Protein AF-A0A966Z824-F1 (afdb_monomer)

Radius of gyration: 26.67 Å; Cα contacts (8 Å, |Δi|>4): 53; chains: 1; bounding box: 66×69×62 Å

Mean predicted aligned error: 12.7 Å

Solvent-accessible surface area (backbone atoms only — not comparable to full-atom values): 8334 Å² total; per-residue (Å²): 140,82,90,79,84,79,81,76,83,81,79,78,81,82,77,87,88,77,97,75,81,76,84,77,76,65,76,62,47,99,82,70,57,68,60,50,76,41,78,81,77,69,64,65,62,47,65,76,69,62,58,65,90,79,51,59,65,69,60,53,51,49,52,50,50,52,54,53,51,53,51,49,56,55,58,72,72,51,62,75,74,57,36,71,41,57,31,40,27,79,87,75,43,76,40,32,46,47,56,52,53,51,53,58,55,52,47,54,54,55,51,54,52,50,51,53,50,52,54,51,52,52,52,54,54,54,58,60,74,75,108

Secondary structure (DSSP, 8-state):
----PPPPPPPPPPPS------TT---B-TTSPBPPEE----HHHHHHHS-TTSS-HHHHHHHHHHHHHHHHHHHHTS-GGGGG-EEEETTTEEEEHHHHHHHHHHHHHHHHHHHHHHHHHHHHHHHHHT-

Nearest PDB structures (foldseek):
  2rd9-assembly3_B  TM=8.642E-01  e=6.765E-02  Halalkalibacterium halodurans C-125
  2rd9-assembly1_A  TM=8.607E-01  e=1.159E-01  Halalkalibacterium halodurans C-125

Structure (mmCIF, N/CA/C/O backbone):
data_AF-A0A966Z824-F1
#
_entry.id   AF-A0A966Z824-F1
#
loop_
_atom_site.group_PDB
_atom_site.id
_atom_site.type_symbol
_atom_site.label_atom_id
_atom_site.label_alt_id
_atom_site.label_comp_id
_atom_site.label_asym_id
_atom_site.label_entity_id
_atom_site.label_seq_id
_atom_site.pdbx_PDB_ins_code
_atom_site.Cartn_x
_atom_site.Cartn_y
_atom_site.Cartn_z
_atom_site.occupancy
_atom_site.B_iso_or_equiv
_atom_site.auth_seq_id
_atom_site.auth_comp_id
_atom_site.auth_asym_id
_atom_site.auth_atom_id
_atom_site.pdbx_PDB_model_num
ATOM 1 N N . MET A 1 1 ? 34.250 -59.729 -18.299 1.00 42.78 1 MET A N 1
ATOM 2 C CA . MET A 1 1 ? 34.094 -59.707 -19.776 1.00 42.78 1 MET A CA 1
ATOM 3 C C . MET A 1 1 ? 32.714 -60.288 -20.075 1.00 42.78 1 MET A C 1
ATOM 5 O O . MET A 1 1 ? 32.495 -61.412 -19.671 1.00 42.78 1 MET A O 1
ATOM 9 N N . LYS A 1 2 ? 31.708 -59.622 -20.644 1.00 40.16 2 LYS A N 1
ATOM 10 C CA . LYS A 1 2 ? 31.615 -58.421 -21.485 1.00 40.16 2 LYS A CA 1
ATOM 11 C C . LYS A 1 2 ? 30.372 -57.623 -21.042 1.00 40.16 2 LYS A C 1
ATOM 13 O O . LYS A 1 2 ? 29.326 -58.222 -20.822 1.00 40.16 2 LYS A O 1
ATOM 18 N N . SER A 1 3 ? 30.499 -56.304 -20.908 1.00 36.66 3 SER A N 1
ATOM 19 C CA . SER A 1 3 ? 29.366 -55.385 -20.745 1.00 36.66 3 SER A CA 1
ATOM 20 C C . SER A 1 3 ? 28.865 -55.012 -22.141 1.00 36.66 3 SER A C 1
ATOM 22 O O . SER A 1 3 ? 29.673 -54.597 -22.971 1.00 36.66 3 SER A O 1
ATOM 24 N N . SER A 1 4 ? 27.577 -55.204 -22.422 1.00 41.03 4 SER A N 1
ATOM 25 C CA . SER A 1 4 ? 26.943 -54.779 -23.673 1.00 41.03 4 SER A CA 1
ATOM 26 C C . SER A 1 4 ? 25.858 -53.767 -23.333 1.00 41.03 4 SER A C 1
ATOM 28 O O . SER A 1 4 ? 24.788 -54.133 -22.853 1.00 41.03 4 SER A O 1
ATOM 30 N N . ALA A 1 5 ? 26.158 -52.487 -23.548 1.00 40.91 5 ALA A N 1
ATOM 31 C CA . ALA A 1 5 ? 25.201 -51.399 -23.427 1.00 40.91 5 ALA A CA 1
ATOM 32 C C . ALA A 1 5 ? 24.250 -51.425 -24.634 1.00 40.91 5 ALA A C 1
ATOM 34 O O . ALA A 1 5 ? 24.683 -51.263 -25.775 1.00 40.91 5 ALA A O 1
ATOM 35 N N . ALA A 1 6 ? 22.959 -51.642 -24.388 1.00 43.72 6 ALA A N 1
ATOM 36 C CA . ALA A 1 6 ? 21.920 -51.476 -25.395 1.00 43.72 6 ALA A CA 1
ATOM 37 C C . ALA A 1 6 ? 21.639 -49.975 -25.581 1.00 43.72 6 ALA A C 1
ATOM 39 O O . ALA A 1 6 ? 21.267 -49.283 -24.634 1.00 43.72 6 ALA A O 1
ATOM 40 N N . ALA A 1 7 ? 21.846 -49.464 -26.794 1.00 44.66 7 ALA A N 1
ATOM 41 C CA . ALA A 1 7 ? 21.509 -48.093 -27.156 1.00 44.66 7 ALA A CA 1
ATOM 42 C C . ALA A 1 7 ? 19.981 -47.936 -27.265 1.00 44.66 7 ALA A C 1
ATOM 44 O O . ALA A 1 7 ? 19.329 -48.670 -28.006 1.00 44.66 7 ALA A O 1
ATOM 45 N N . LEU A 1 8 ? 19.414 -46.973 -26.534 1.00 40.41 8 LEU A N 1
ATOM 46 C CA . LEU A 1 8 ? 18.004 -46.592 -26.650 1.00 40.41 8 LEU A CA 1
ATOM 47 C C . LEU A 1 8 ? 17.734 -45.943 -28.024 1.00 40.41 8 LEU A C 1
ATOM 49 O O . LEU A 1 8 ? 18.580 -45.186 -28.514 1.00 40.41 8 LEU A O 1
ATOM 53 N N . PRO A 1 9 ? 16.572 -46.194 -28.656 1.00 40.91 9 PRO A N 1
ATOM 54 C CA . PRO A 1 9 ? 16.241 -45.586 -29.939 1.00 40.91 9 PRO A CA 1
ATOM 55 C C . PRO A 1 9 ? 16.061 -44.071 -29.787 1.00 40.91 9 PRO A C 1
ATOM 57 O O . PRO A 1 9 ? 15.352 -43.595 -28.900 1.00 40.91 9 PRO A O 1
ATOM 60 N N . ARG A 1 10 ? 16.701 -43.301 -30.675 1.00 42.53 10 ARG A N 1
ATOM 61 C CA . ARG A 1 10 ? 16.521 -41.846 -30.758 1.00 42.53 10 ARG A CA 1
ATOM 62 C C . ARG A 1 10 ? 15.098 -41.551 -31.234 1.00 42.53 10 ARG A C 1
ATOM 64 O O . ARG A 1 10 ? 14.710 -41.995 -32.314 1.00 42.53 10 ARG A O 1
ATOM 71 N N . SER A 1 11 ? 14.326 -40.812 -30.443 1.00 43.06 11 SER A N 1
ATOM 72 C CA . SER A 1 11 ? 13.007 -40.326 -30.846 1.00 43.06 11 SER A CA 1
ATOM 73 C C . SER A 1 11 ? 13.136 -39.357 -32.028 1.00 43.06 11 SER A C 1
ATOM 75 O O . SER A 1 11 ? 14.036 -38.518 -32.086 1.00 43.06 11 SER A O 1
ATOM 77 N N . LYS A 1 12 ? 12.242 -39.508 -33.009 1.00 41.53 12 LYS A N 1
ATOM 78 C CA . LYS A 1 12 ? 12.139 -38.638 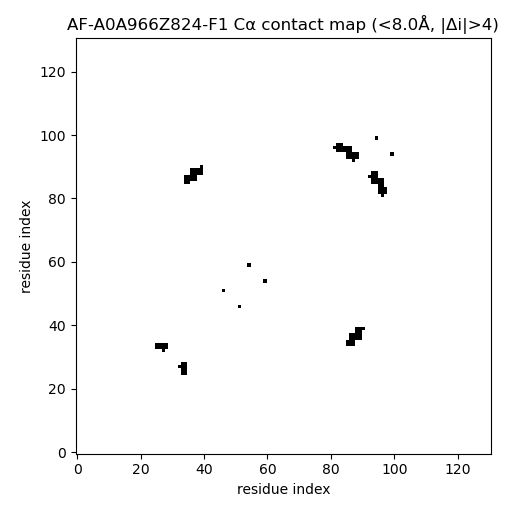-34.187 1.00 41.53 12 LYS A CA 1
ATOM 79 C C . LYS A 1 12 ? 11.751 -37.216 -33.737 1.00 41.53 12 LYS A C 1
ATOM 81 O O . LYS A 1 12 ? 10.874 -37.105 -32.879 1.00 41.53 12 LYS A O 1
ATOM 86 N N . PRO A 1 13 ? 12.350 -36.140 -34.282 1.00 41.75 13 PRO A N 1
ATOM 87 C CA . PRO A 1 13 ? 11.913 -34.786 -33.955 1.00 41.75 13 PRO A CA 1
ATOM 88 C C . PRO A 1 13 ? 10.473 -34.558 -34.453 1.00 41.75 13 PRO A C 1
ATOM 90 O O . PRO A 1 13 ? 10.106 -35.100 -35.503 1.00 41.75 13 PRO A O 1
ATOM 93 N N . PRO A 1 14 ? 9.646 -33.793 -33.720 1.00 40.88 14 PRO A N 1
ATOM 94 C CA . PRO A 1 14 ? 8.277 -33.517 -34.137 1.00 40.88 14 PRO A CA 1
ATOM 95 C C . PRO A 1 14 ? 8.241 -32.652 -35.409 1.00 40.88 14 PRO A C 1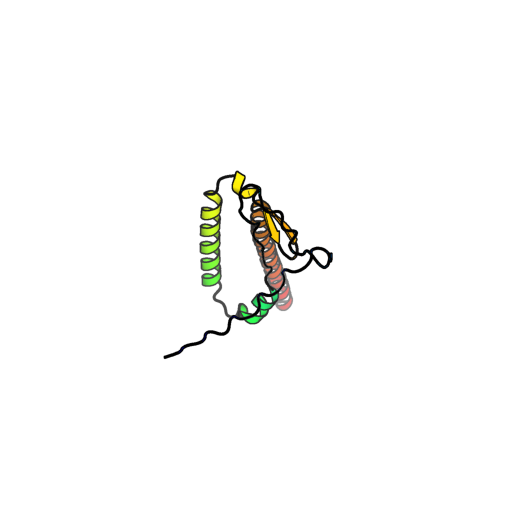
ATOM 97 O O . PRO A 1 14 ? 9.093 -31.788 -35.616 1.00 40.88 14 PRO A O 1
ATOM 100 N N . SER A 1 15 ? 7.244 -32.918 -36.258 1.00 38.22 15 SER A N 1
ATOM 101 C CA . SER A 1 15 ? 6.920 -32.154 -37.472 1.00 38.22 15 SER A CA 1
ATOM 102 C C . SER A 1 15 ? 6.476 -30.733 -37.115 1.00 38.22 15 SER A C 1
ATOM 104 O O . SER A 1 15 ? 5.767 -30.578 -36.117 1.00 38.22 15 SER A O 1
ATOM 106 N N . PRO A 1 16 ? 6.822 -29.703 -37.910 1.00 44.06 16 PRO A N 1
ATOM 107 C CA . PRO A 1 16 ? 6.184 -28.407 -37.763 1.00 44.06 16 PRO A CA 1
ATOM 108 C C . PRO A 1 16 ? 4.751 -28.505 -38.308 1.00 44.06 16 PRO A C 1
ATOM 110 O O . PRO A 1 16 ? 4.501 -29.289 -39.220 1.00 44.06 16 PRO A O 1
ATOM 113 N N . GLU A 1 17 ? 3.853 -27.690 -37.755 1.00 42.69 17 GLU A N 1
ATOM 114 C CA . GLU A 1 17 ? 2.446 -27.485 -38.151 1.00 42.69 17 GLU A CA 1
ATOM 115 C C . GLU A 1 17 ? 1.376 -28.315 -37.411 1.00 42.69 17 GLU A C 1
ATOM 117 O O . GLU A 1 17 ? 0.854 -29.316 -37.890 1.00 42.69 17 GLU A O 1
ATOM 122 N N . SER A 1 18 ? 0.967 -27.793 -36.247 1.00 34.66 18 SER A N 1
ATOM 123 C CA . SER A 1 18 ? -0.453 -27.657 -35.885 1.00 34.66 18 SER A CA 1
ATOM 124 C C . SER A 1 18 ? -0.625 -26.386 -35.032 1.00 34.66 18 SER A C 1
ATOM 126 O O . SER A 1 18 ? 0.108 -26.228 -34.048 1.00 34.66 18 SER A O 1
ATOM 128 N N . PRO A 1 19 ? -1.512 -25.437 -35.389 1.00 43.38 19 PRO A N 1
ATOM 129 C CA . PRO A 1 19 ? -1.645 -24.168 -34.688 1.00 43.38 19 PRO A CA 1
ATOM 130 C C . PRO A 1 19 ? -2.622 -24.323 -33.520 1.00 43.38 19 PRO A C 1
ATOM 132 O O . PRO A 1 19 ? -3.757 -23.861 -33.583 1.00 43.38 19 PRO A O 1
ATOM 135 N N . GLU A 1 20 ? -2.195 -24.965 -32.434 1.00 34.84 20 GLU A N 1
ATOM 136 C CA . GLU A 1 20 ? -3.012 -25.056 -31.222 1.00 34.84 20 GLU A CA 1
ATOM 137 C C . GLU A 1 20 ? -2.340 -24.347 -30.036 1.00 34.84 20 GLU A C 1
ATOM 139 O O . GLU A 1 20 ? -1.358 -24.811 -29.465 1.00 34.84 20 GLU A O 1
ATOM 144 N N . LYS A 1 21 ? -2.927 -23.194 -29.676 1.00 39.09 21 LYS A N 1
ATOM 145 C CA . LYS A 1 21 ? -2.795 -22.455 -28.404 1.00 39.09 21 LYS A CA 1
ATOM 146 C C . LYS A 1 21 ? -1.391 -21.949 -28.035 1.00 39.09 21 LYS A C 1
ATOM 148 O O . LYS A 1 21 ? -0.751 -22.396 -27.086 1.00 39.09 21 LYS A O 1
ATOM 153 N N . ASN A 1 22 ? -0.983 -20.879 -28.706 1.00 32.19 22 ASN A N 1
ATOM 154 C CA . ASN A 1 22 ? 0.142 -20.021 -28.334 1.00 32.19 22 ASN A CA 1
ATOM 155 C C . ASN A 1 22 ? -0.219 -19.034 -27.200 1.00 32.19 22 ASN A C 1
ATOM 157 O O . ASN A 1 22 ? -0.413 -17.844 -27.420 1.00 32.19 22 ASN A O 1
ATOM 161 N N . TRP A 1 23 ? -0.212 -19.497 -25.947 1.00 33.34 23 TRP A N 1
ATOM 162 C CA . TRP A 1 23 ? -0.108 -18.593 -24.782 1.00 33.34 23 TRP A CA 1
ATOM 163 C C . TRP A 1 23 ? 1.292 -17.950 -24.662 1.00 33.34 23 TRP A C 1
ATOM 165 O O . TRP A 1 23 ? 1.507 -17.033 -23.874 1.00 33.34 23 TRP A O 1
ATOM 175 N N . THR A 1 24 ? 2.248 -18.405 -25.476 1.00 37.25 24 THR A N 1
ATOM 176 C CA . THR A 1 24 ? 3.647 -17.948 -25.525 1.00 37.25 24 THR A CA 1
ATO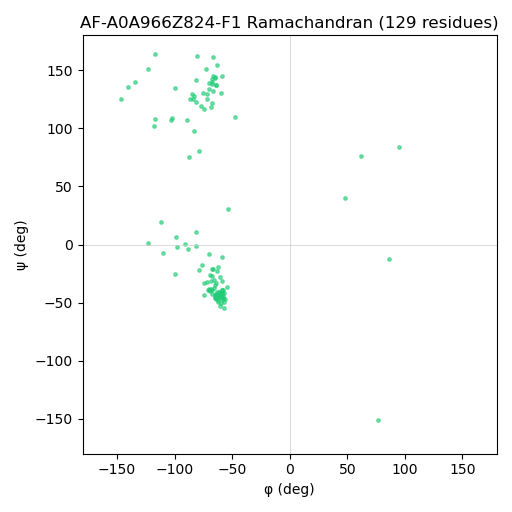M 177 C C . THR A 1 24 ? 3.861 -16.665 -26.336 1.00 37.25 24 THR A C 1
ATOM 179 O O . THR A 1 24 ? 4.993 -16.233 -26.548 1.00 37.25 24 THR A O 1
ATOM 182 N N . SER A 1 25 ? 2.765 -16.006 -26.706 1.00 40.31 25 SER A N 1
ATOM 183 C CA . SER A 1 25 ? 2.628 -14.617 -27.145 1.00 40.31 25 SER A CA 1
ATOM 184 C C . SER A 1 25 ? 3.202 -13.535 -26.227 1.00 40.31 25 SER A C 1
ATOM 186 O O . SER A 1 25 ? 2.612 -12.463 -26.183 1.00 40.31 25 SER A O 1
ATOM 188 N N . THR A 1 26 ? 4.260 -13.748 -25.440 1.00 50.53 26 THR A N 1
ATOM 189 C CA . THR A 1 26 ? 4.851 -12.675 -24.626 1.00 50.53 26 THR A CA 1
ATOM 190 C C . THR A 1 26 ? 5.919 -11.961 -25.458 1.00 50.53 26 THR A C 1
ATOM 192 O O . THR A 1 26 ? 6.993 -12.528 -25.650 1.00 50.53 26 THR A O 1
ATOM 195 N N . PRO A 1 27 ? 5.690 -10.719 -25.939 1.00 46.78 27 PRO A N 1
ATOM 196 C CA . PRO A 1 27 ? 6.753 -9.877 -26.462 1.00 46.78 27 PRO A CA 1
ATOM 197 C C . PRO A 1 27 ? 7.943 -9.850 -25.505 1.00 46.78 27 PRO A C 1
ATOM 199 O O . PRO A 1 27 ? 7.861 -9.327 -24.387 1.00 46.78 27 PRO A O 1
ATOM 202 N N . ARG A 1 28 ? 9.022 -10.494 -25.944 1.00 48.94 28 ARG A N 1
ATOM 203 C CA . ARG A 1 28 ? 10.364 -10.369 -25.392 1.00 48.94 28 ARG A CA 1
ATOM 204 C C . ARG A 1 28 ? 10.891 -9.020 -25.872 1.00 48.94 28 ARG A C 1
ATOM 206 O O . ARG A 1 28 ? 10.786 -8.720 -27.058 1.00 48.94 28 ARG A O 1
ATOM 213 N N . ARG A 1 29 ? 11.420 -8.200 -24.960 1.00 54.44 29 ARG A N 1
ATOM 214 C CA . ARG A 1 29 ? 12.104 -6.957 -25.345 1.00 54.44 29 ARG A CA 1
ATOM 215 C C . ARG A 1 29 ? 13.349 -7.288 -26.175 1.00 54.44 29 ARG A C 1
ATOM 217 O O . ARG A 1 29 ? 13.954 -8.343 -25.982 1.00 54.44 29 ARG A O 1
ATOM 224 N N . GLU A 1 30 ? 13.781 -6.348 -27.013 1.00 51.03 30 GLU A N 1
ATOM 225 C CA . GLU A 1 30 ? 15.039 -6.426 -27.780 1.00 51.03 30 GLU A CA 1
ATOM 226 C C . GLU A 1 30 ? 16.300 -6.567 -26.896 1.00 51.03 30 GLU A C 1
ATOM 228 O O . GLU A 1 30 ? 17.357 -6.917 -27.406 1.00 51.03 30 GLU A O 1
ATOM 233 N N . ASN A 1 31 ? 16.203 -6.393 -25.566 1.00 50.06 31 ASN A N 1
ATOM 234 C CA . ASN A 1 31 ? 17.319 -6.587 -24.623 1.00 50.06 31 ASN A CA 1
ATOM 235 C C . ASN A 1 31 ? 17.342 -7.946 -23.8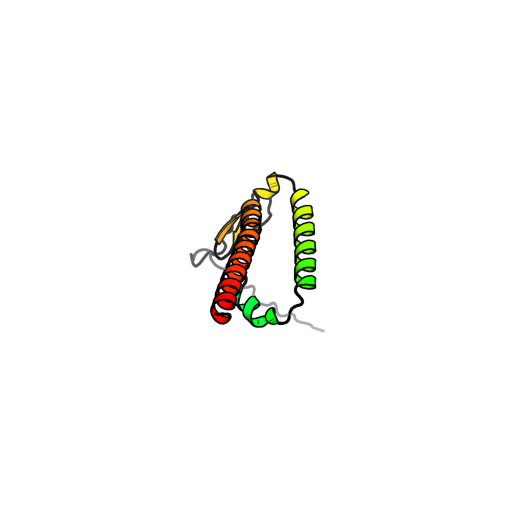87 1.00 50.06 31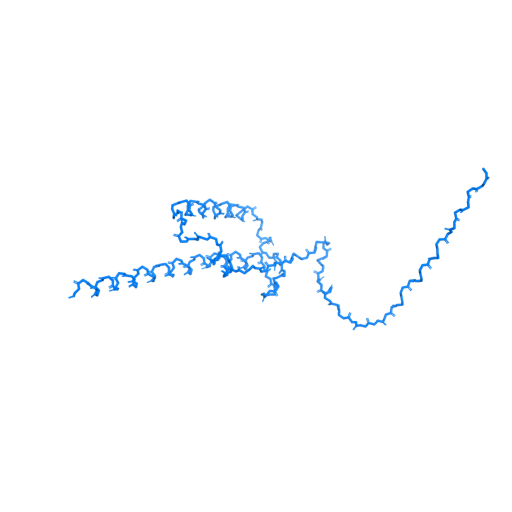 ASN A C 1
ATOM 237 O O . ASN A 1 31 ? 18.145 -8.136 -22.977 1.00 50.06 31 ASN A O 1
ATOM 241 N N . GLY A 1 32 ? 16.463 -8.890 -24.239 1.00 48.81 32 GLY A N 1
ATOM 242 C CA . GLY A 1 32 ? 16.488 -10.249 -23.686 1.00 48.81 32 GLY A CA 1
ATOM 243 C C . GLY A 1 32 ? 15.741 -10.466 -22.362 1.00 48.81 32 GLY A C 1
ATOM 244 O O . GLY A 1 32 ? 15.455 -11.625 -22.049 1.00 48.81 32 GLY A O 1
ATOM 245 N N . THR A 1 33 ? 15.325 -9.421 -21.636 1.00 55.88 33 THR A N 1
ATOM 246 C CA . THR A 1 33 ? 14.534 -9.579 -20.401 1.00 55.88 33 THR A CA 1
ATOM 247 C C . THR A 1 33 ? 13.052 -9.801 -20.723 1.00 55.88 33 THR A C 1
ATOM 249 O O . THR A 1 33 ? 12.409 -8.999 -21.406 1.00 55.88 33 THR A O 1
ATOM 252 N N . SER A 1 34 ? 12.487 -10.915 -20.247 1.00 67.25 34 SER A N 1
ATOM 253 C CA . SER A 1 34 ? 11.052 -11.209 -20.348 1.00 67.25 34 SER A CA 1
ATOM 254 C C . SER A 1 34 ? 10.239 -10.249 -19.477 1.00 67.25 34 SER A C 1
ATOM 256 O O . SER A 1 34 ? 10.621 -9.982 -18.339 1.00 67.25 34 SER A O 1
ATOM 258 N N . ARG A 1 35 ? 9.101 -9.757 -19.986 1.00 79.19 35 ARG A N 1
ATOM 259 C CA . ARG A 1 35 ? 8.166 -8.936 -19.198 1.00 79.19 35 ARG A CA 1
ATOM 260 C C . ARG A 1 35 ? 7.670 -9.732 -17.977 1.00 79.19 35 ARG A C 1
ATOM 262 O O . ARG A 1 35 ? 7.264 -10.883 -18.164 1.00 79.19 35 ARG A O 1
ATOM 269 N N . PRO A 1 36 ? 7.708 -9.172 -16.752 1.00 89.44 36 PRO A N 1
ATOM 270 C CA . PRO A 1 36 ? 7.274 -9.894 -15.563 1.00 89.44 36 PRO A CA 1
ATOM 271 C C . PRO A 1 36 ? 5.764 -10.129 -15.605 1.00 89.44 36 PRO A C 1
ATOM 273 O O . PRO A 1 36 ? 4.997 -9.253 -16.008 1.00 89.44 36 PRO A O 1
ATOM 276 N N . THR A 1 37 ? 5.342 -11.315 -15.174 1.00 92.75 37 THR A N 1
ATOM 277 C CA . THR A 1 37 ? 3.927 -11.599 -14.914 1.00 92.75 37 THR A CA 1
ATOM 278 C C . THR A 1 37 ? 3.592 -11.146 -13.498 1.00 92.75 37 THR A C 1
ATOM 280 O O . THR A 1 37 ? 4.305 -11.493 -12.558 1.00 92.75 37 THR A O 1
ATOM 283 N N . LEU A 1 38 ? 2.524 -10.365 -13.351 1.00 91.81 38 LEU A N 1
ATOM 284 C CA . LEU A 1 38 ? 2.002 -9.889 -12.075 1.00 91.81 38 LEU A CA 1
ATOM 285 C C . LEU A 1 38 ? 0.780 -10.738 -11.718 1.00 91.81 38 LEU A C 1
ATOM 287 O O . LEU A 1 38 ? -0.269 -10.657 -12.364 1.00 91.81 38 LEU A O 1
ATOM 291 N N . THR A 1 39 ? 0.947 -11.592 -10.714 1.00 93.69 39 THR A N 1
ATOM 292 C CA . THR A 1 39 ? -0.104 -12.501 -10.256 1.00 93.69 39 THR A CA 1
ATOM 293 C C . THR A 1 39 ? -1.042 -11.761 -9.300 1.00 93.69 39 THR A C 1
ATOM 295 O O . THR A 1 39 ? -0.556 -11.150 -8.346 1.00 93.69 39 THR A O 1
ATOM 298 N N . PRO A 1 40 ? -2.366 -11.797 -9.524 1.00 91.56 40 PRO A N 1
ATOM 299 C CA . PRO A 1 40 ? -3.330 -11.251 -8.580 1.00 91.56 40 PRO A CA 1
ATOM 300 C C . PRO A 1 40 ? -3.331 -12.060 -7.278 1.00 91.56 40 PRO A C 1
ATOM 302 O O . PRO A 1 40 ? -2.900 -13.214 -7.238 1.00 91.56 40 PRO A O 1
ATOM 305 N N . PHE A 1 41 ? -3.861 -11.467 -6.216 1.00 90.69 41 PHE A N 1
ATOM 306 C CA . PHE A 1 41 ? -4.115 -12.149 -4.951 1.00 90.69 41 PHE A CA 1
ATOM 307 C C . PHE A 1 41 ? -5.593 -12.020 -4.586 1.00 90.69 41 PHE A C 1
ATOM 309 O O . PHE A 1 41 ? -6.250 -11.041 -4.939 1.00 90.69 41 PHE A O 1
ATOM 316 N N . ASN A 1 42 ? -6.116 -13.010 -3.863 1.00 93.62 42 ASN A N 1
ATOM 317 C CA . ASN A 1 42 ? -7.474 -12.951 -3.341 1.00 93.62 42 ASN A CA 1
ATOM 318 C C . ASN A 1 42 ? -7.477 -12.162 -2.023 1.00 93.62 42 ASN A C 1
ATOM 320 O O . ASN A 1 42 ? -7.157 -12.706 -0.968 1.00 93.62 42 ASN A O 1
ATOM 324 N N . GLN A 1 43 ? -7.819 -10.877 -2.108 1.00 90.81 43 GLN A N 1
ATOM 325 C CA . GLN A 1 43 ? -7.873 -9.978 -0.954 1.00 90.81 43 GLN A CA 1
ATOM 326 C C . GLN A 1 43 ? -8.946 -10.379 0.074 1.00 90.81 43 GLN A C 1
ATOM 328 O O . GLN A 1 43 ? -8.725 -10.203 1.269 1.00 90.81 43 GLN A O 1
ATOM 333 N N . ASP A 1 44 ? -10.072 -10.947 -0.372 1.00 93.75 44 ASP A N 1
ATOM 334 C CA . ASP A 1 44 ? -11.179 -11.326 0.514 1.00 93.75 44 ASP A CA 1
ATOM 335 C C . ASP A 1 44 ? -10.749 -12.512 1.383 1.00 93.75 44 ASP A C 1
ATOM 337 O O . ASP A 1 44 ? -10.921 -12.503 2.596 1.00 93.75 44 ASP A O 1
ATOM 341 N N . SER A 1 45 ? -10.021 -13.465 0.790 1.00 95.31 45 SER A N 1
ATOM 342 C CA . SER A 1 45 ? -9.410 -14.559 1.547 1.00 95.31 45 SER A CA 1
ATOM 343 C C . SER A 1 45 ? -8.441 -14.063 2.622 1.00 95.31 45 SER A C 1
ATOM 345 O O . SER A 1 45 ? -8.308 -14.721 3.645 1.00 95.31 45 SER A O 1
ATOM 347 N N . TRP A 1 46 ? -7.751 -12.941 2.429 1.00 93.25 46 TRP A N 1
ATOM 348 C CA . TRP A 1 46 ? -6.888 -12.389 3.477 1.00 93.25 46 TRP A CA 1
ATOM 349 C C . TRP A 1 46 ? -7.706 -11.735 4.585 1.00 93.25 46 TRP A C 1
ATOM 351 O O . TRP A 1 46 ? -7.426 -11.974 5.755 1.00 93.25 46 TRP A O 1
ATOM 361 N N . ALA A 1 47 ? -8.731 -10.958 4.223 1.00 91.19 47 ALA A N 1
ATOM 362 C CA . ALA A 1 47 ? -9.645 -10.342 5.182 1.00 91.19 47 ALA A CA 1
ATOM 363 C C . ALA A 1 47 ? -10.317 -11.383 6.089 1.00 91.19 47 ALA A C 1
ATOM 365 O O . ALA A 1 47 ? -10.390 -11.174 7.296 1.00 91.19 47 ALA A O 1
ATOM 366 N N . ASP A 1 48 ? -10.726 -12.513 5.510 1.00 93.50 48 ASP A N 1
ATOM 367 C CA . ASP A 1 48 ? -11.468 -13.563 6.208 1.00 93.50 48 ASP A CA 1
ATOM 368 C C . ASP A 1 48 ? -10.591 -1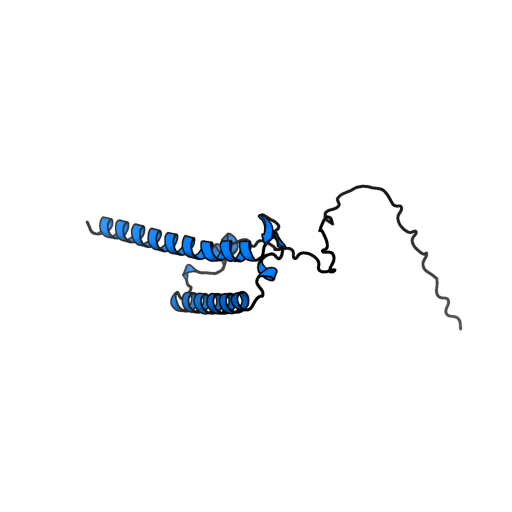4.477 7.081 1.00 93.50 48 ASP A C 1
ATOM 370 O O . ASP A 1 48 ? -11.117 -15.147 7.964 1.00 93.50 48 ASP A O 1
ATOM 374 N N . ASN A 1 49 ? -9.280 -14.573 6.818 1.00 94.44 49 ASN A N 1
ATOM 375 C CA . ASN A 1 49 ? -8.431 -15.627 7.405 1.00 94.44 49 ASN A CA 1
ATOM 376 C C . ASN A 1 49 ? -7.216 -15.117 8.196 1.00 94.44 49 ASN A C 1
ATOM 378 O O . ASN A 1 49 ? -6.415 -15.935 8.644 1.00 94.44 49 ASN A O 1
ATOM 382 N N . LEU A 1 50 ? -7.020 -13.802 8.324 1.00 91.69 50 LEU A N 1
ATOM 383 C CA . LEU A 1 50 ? -5.855 -13.225 9.014 1.00 91.69 50 LEU A CA 1
ATOM 384 C C . LEU A 1 50 ? -6.203 -12.519 10.332 1.00 91.69 50 LEU A C 1
ATOM 386 O O . LEU A 1 50 ? -5.413 -11.704 10.803 1.00 91.69 50 LEU A O 1
ATOM 390 N N . ASP A 1 51 ? -7.368 -12.830 10.912 1.00 90.50 51 ASP A N 1
ATOM 391 C CA . ASP A 1 51 ? -7.794 -12.419 12.259 1.00 90.50 51 ASP A CA 1
ATOM 392 C C . ASP A 1 51 ? -7.596 -10.917 12.551 1.00 90.50 51 ASP A C 1
ATOM 394 O O . ASP A 1 51 ? -7.203 -10.504 13.642 1.00 90.50 51 ASP A O 1
ATOM 398 N N . TYR A 1 52 ? -7.882 -10.060 11.561 1.00 89.25 52 TYR A N 1
ATOM 399 C CA . TYR A 1 52 ? -7.684 -8.610 11.681 1.00 89.25 52 TYR A CA 1
ATOM 400 C C . TYR A 1 52 ? -8.534 -7.956 12.778 1.00 89.25 52 TYR A C 1
ATOM 402 O O . TYR A 1 52 ? -8.215 -6.847 13.205 1.00 89.25 52 TYR A O 1
ATOM 410 N N . GLU A 1 53 ? -9.606 -8.614 13.223 1.00 88.94 53 GLU A N 1
ATOM 411 C CA . GLU A 1 53 ? -10.454 -8.145 14.324 1.00 88.94 53 GLU A CA 1
ATOM 412 C C . GLU A 1 53 ? -9.713 -8.135 15.670 1.00 88.94 53 GLU A C 1
ATOM 414 O O . GLU A 1 53 ? -9.969 -7.259 16.496 1.00 88.94 53 GLU A O 1
ATOM 419 N N . ASP A 1 54 ? -8.756 -9.050 15.849 1.00 91.44 54 ASP A N 1
ATOM 420 C CA . ASP A 1 54 ? -7.965 -9.203 17.073 1.00 91.44 54 ASP A CA 1
ATOM 421 C C . ASP A 1 54 ? -6.586 -8.522 16.982 1.00 91.44 54 ASP A C 1
ATOM 423 O O . ASP A 1 54 ? -5.815 -8.517 17.945 1.00 91.44 54 ASP A O 1
ATOM 427 N N . ALA A 1 55 ? -6.253 -7.931 15.830 1.00 90.75 55 ALA A N 1
ATOM 4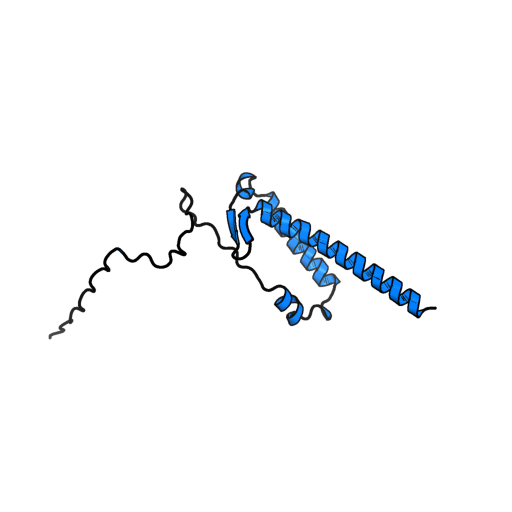28 C CA . ALA A 1 55 ? -4.958 -7.303 15.599 1.00 90.75 55 ALA A CA 1
ATOM 429 C C . ALA A 1 55 ? -4.780 -6.002 16.405 1.00 90.75 55 ALA A C 1
ATOM 431 O O . ALA A 1 55 ? -5.664 -5.140 16.453 1.00 90.75 55 ALA A O 1
ATOM 432 N N . ASP A 1 56 ? -3.583 -5.799 16.970 1.00 95.50 56 ASP A N 1
ATOM 433 C CA . ASP A 1 56 ? -3.233 -4.524 17.597 1.00 95.50 56 ASP A CA 1
ATOM 434 C C . ASP A 1 56 ? -3.102 -3.421 16.534 1.00 95.50 56 ASP A C 1
ATOM 436 O O . ASP A 1 56 ? -2.262 -3.457 15.627 1.00 95.50 56 ASP A O 1
ATOM 440 N N . ILE A 1 57 ? -3.953 -2.403 16.654 1.00 93.38 57 ILE A N 1
ATOM 441 C CA . ILE A 1 57 ? -4.040 -1.315 15.676 1.00 93.38 57 ILE A CA 1
ATOM 442 C C . ILE A 1 57 ? -2.748 -0.485 15.642 1.00 93.38 57 ILE A C 1
ATOM 444 O O . ILE A 1 57 ? -2.364 0.002 14.575 1.00 93.38 57 ILE A O 1
ATOM 448 N N . ALA A 1 58 ? -2.074 -0.291 16.779 1.00 95.94 58 ALA A N 1
ATOM 449 C CA . ALA A 1 58 ? -0.852 0.506 16.835 1.00 95.94 58 ALA A CA 1
ATOM 450 C C . ALA A 1 58 ? 0.317 -0.226 16.159 1.00 95.94 58 ALA A C 1
ATOM 452 O O . ALA A 1 58 ? 1.088 0.396 15.418 1.00 95.94 58 ALA A O 1
ATOM 453 N N . GLU A 1 59 ? 0.419 -1.540 16.344 1.00 96.19 59 GLU A N 1
ATOM 454 C CA . GLU A 1 59 ? 1.390 -2.385 15.650 1.00 96.19 59 GLU A CA 1
ATOM 455 C C . GLU A 1 59 ? 1.121 -2.434 14.140 1.00 96.19 59 GLU A C 1
ATOM 457 O O . GLU A 1 59 ? 2.035 -2.208 13.338 1.00 96.19 59 GLU A O 1
ATOM 462 N N . ALA A 1 60 ? -0.137 -2.631 13.734 1.00 93.50 60 ALA A N 1
ATOM 463 C CA . ALA A 1 60 ? -0.530 -2.617 12.326 1.00 93.50 60 ALA A CA 1
ATOM 464 C C . ALA A 1 60 ? -0.189 -1.273 11.658 1.00 93.50 60 ALA A C 1
ATOM 466 O O . ALA A 1 60 ? 0.365 -1.234 10.554 1.00 93.50 60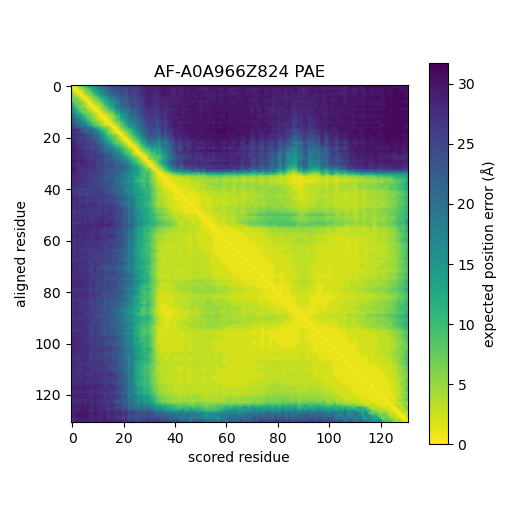 ALA A O 1
ATOM 467 N N . PHE A 1 61 ? -0.451 -0.157 12.345 1.00 95.19 61 PHE A N 1
ATOM 468 C CA . PHE A 1 61 ? -0.140 1.181 11.844 1.00 95.19 61 PHE A CA 1
ATOM 469 C C . PHE A 1 61 ? 1.370 1.437 11.752 1.00 95.19 61 PHE A C 1
ATOM 471 O O . PHE A 1 61 ? 1.845 2.017 10.773 1.00 95.19 61 PHE A O 1
ATOM 478 N N . THR A 1 62 ? 2.141 0.959 12.732 1.00 97.75 62 THR A N 1
ATOM 479 C CA . THR A 1 62 ? 3.609 1.034 12.716 1.00 97.75 62 THR A CA 1
ATOM 480 C C . THR A 1 62 ? 4.178 0.256 11.532 1.00 97.75 62 THR A C 1
ATOM 482 O O . THR A 1 62 ? 4.975 0.794 10.759 1.00 97.75 62 THR A O 1
ATOM 485 N N . THR A 1 63 ? 3.708 -0.976 11.336 1.00 96.25 63 THR A N 1
ATOM 486 C CA . THR A 1 63 ? 4.100 -1.838 10.214 1.00 96.25 63 THR A CA 1
ATOM 487 C C . THR A 1 63 ? 3.775 -1.180 8.876 1.00 96.25 63 THR A C 1
ATOM 489 O O . THR A 1 63 ? 4.638 -1.084 8.001 1.00 96.25 63 THR A O 1
ATOM 492 N N . PHE A 1 64 ? 2.560 -0.643 8.731 1.00 95.75 64 PHE A N 1
ATOM 493 C CA . PHE A 1 64 ? 2.153 0.097 7.540 1.00 95.75 64 PHE A CA 1
ATOM 494 C C . PHE A 1 64 ? 3.099 1.268 7.243 1.00 95.75 64 PHE A C 1
ATOM 496 O O . PHE A 1 64 ? 3.551 1.427 6.107 1.00 95.75 64 PHE A O 1
ATOM 503 N N . HIS A 1 65 ? 3.446 2.067 8.255 1.00 97.06 65 HIS A N 1
ATOM 504 C CA . HIS A 1 65 ? 4.355 3.198 8.091 1.00 97.06 65 HIS A CA 1
ATOM 505 C C . HIS A 1 65 ? 5.752 2.785 7.628 1.00 97.06 65 HIS A C 1
ATOM 507 O O . HIS A 1 65 ? 6.290 3.406 6.709 1.00 97.06 65 HIS A O 1
ATOM 513 N N . VAL A 1 66 ? 6.330 1.745 8.233 1.00 98.31 66 VAL A N 1
ATOM 514 C CA . VAL A 1 66 ? 7.655 1.233 7.854 1.00 98.31 66 VAL A CA 1
ATOM 515 C C . VAL A 1 66 ? 7.643 0.763 6.401 1.00 98.31 66 VAL A C 1
ATOM 517 O O . VAL A 1 66 ? 8.415 1.273 5.588 1.00 98.31 66 VAL A O 1
ATOM 520 N N . LEU A 1 67 ? 6.697 -0.109 6.038 1.00 97.69 67 LEU A N 1
ATOM 521 C CA . LEU A 1 67 ? 6.590 -0.650 4.681 1.00 97.69 67 LEU A CA 1
ATOM 522 C C . LEU A 1 67 ? 6.388 0.451 3.634 1.00 97.69 67 LEU A C 1
ATOM 524 O O . LEU A 1 67 ? 7.007 0.426 2.566 1.00 97.69 67 LEU A O 1
ATOM 528 N N . ARG A 1 68 ? 5.546 1.450 3.927 1.00 96.38 68 ARG A N 1
ATOM 529 C CA . ARG A 1 68 ? 5.295 2.565 3.004 1.00 96.38 68 ARG A CA 1
ATOM 530 C C . ARG A 1 68 ? 6.517 3.451 2.827 1.00 96.38 68 ARG A C 1
ATOM 532 O O . ARG A 1 68 ? 6.807 3.818 1.689 1.00 96.38 68 ARG A O 1
ATOM 539 N N . ASN A 1 69 ? 7.223 3.768 3.909 1.00 97.56 69 ASN A N 1
ATOM 540 C CA . ASN A 1 69 ? 8.429 4.587 3.855 1.00 97.56 69 ASN A CA 1
ATOM 541 C C . ASN A 1 69 ? 9.548 3.885 3.088 1.00 97.56 69 ASN A C 1
ATOM 543 O O . ASN A 1 69 ? 10.190 4.509 2.246 1.00 97.56 69 ASN A O 1
ATOM 547 N N . ASP A 1 70 ? 9.760 2.596 3.331 1.00 98.19 70 ASP A N 1
ATOM 548 C CA . ASP A 1 70 ? 10.824 1.848 2.663 1.00 98.19 70 ASP A CA 1
ATOM 549 C C . ASP A 1 70 ? 10.516 1.634 1.180 1.00 98.19 70 ASP A C 1
ATOM 551 O O . ASP A 1 70 ? 11.384 1.852 0.334 1.00 98.19 70 ASP A O 1
ATOM 555 N N . THR A 1 71 ? 9.255 1.352 0.838 1.00 97.19 71 THR A N 1
ATOM 556 C CA . THR A 1 71 ? 8.814 1.308 -0.565 1.00 97.19 71 THR A CA 1
ATOM 557 C C . THR A 1 71 ? 8.992 2.667 -1.248 1.00 97.19 71 THR A C 1
ATOM 559 O O . THR A 1 71 ? 9.475 2.730 -2.375 1.00 97.19 71 THR A O 1
ATOM 562 N N . ALA A 1 72 ? 8.640 3.771 -0.580 1.00 97.06 72 ALA A N 1
ATOM 563 C CA . ALA A 1 72 ? 8.790 5.112 -1.144 1.00 97.06 72 ALA A CA 1
ATOM 564 C C . ALA A 1 72 ? 10.262 5.473 -1.396 1.00 97.06 72 ALA A C 1
ATOM 566 O O . ALA A 1 72 ? 10.574 5.981 -2.470 1.00 97.06 72 ALA A O 1
ATOM 567 N N . LYS A 1 73 ? 11.163 5.160 -0.455 1.00 98.19 73 LYS A N 1
ATOM 568 C CA . LYS A 1 73 ? 12.615 5.352 -0.622 1.00 98.19 73 LYS A CA 1
ATOM 569 C C . LYS A 1 73 ? 13.175 4.517 -1.772 1.00 98.19 73 LYS A C 1
ATOM 571 O O . LYS A 1 73 ? 14.007 5.002 -2.533 1.00 98.19 73 LYS A O 1
ATOM 576 N N . LEU A 1 74 ? 12.738 3.261 -1.897 1.00 97.19 74 LEU A N 1
ATOM 577 C CA . LEU A 1 74 ? 13.153 2.396 -2.999 1.00 97.19 74 LEU A CA 1
ATOM 578 C C . LEU A 1 74 ? 12.756 3.016 -4.342 1.00 97.19 74 LEU A C 1
ATOM 580 O O . LEU A 1 74 ? 13.602 3.157 -5.219 1.00 97.19 74 LEU A O 1
ATOM 584 N N . LEU A 1 75 ? 11.491 3.424 -4.477 1.00 97.50 75 LEU A N 1
ATOM 585 C CA . LEU A 1 75 ? 10.963 4.011 -5.708 1.00 97.50 75 LEU A CA 1
ATOM 586 C C . LEU A 1 75 ? 11.603 5.368 -6.033 1.00 97.50 75 LEU A C 1
ATOM 588 O O . LEU A 1 75 ? 11.877 5.632 -7.198 1.00 97.50 75 LEU A O 1
ATOM 592 N N . SER A 1 76 ? 11.887 6.212 -5.034 1.00 96.94 76 SER A N 1
ATOM 593 C CA . SER A 1 76 ? 12.509 7.528 -5.257 1.00 96.94 76 SER A CA 1
ATOM 594 C C . SER A 1 76 ? 13.943 7.451 -5.775 1.00 96.94 76 SER A C 1
ATOM 596 O O . SER A 1 76 ? 14.440 8.423 -6.335 1.00 96.94 76 SER A O 1
ATOM 598 N N . ASN A 1 77 ? 14.615 6.317 -5.570 1.00 97.19 77 ASN A N 1
ATOM 599 C CA . ASN A 1 77 ? 15.981 6.092 -6.036 1.00 97.19 77 ASN A CA 1
ATOM 600 C C . ASN A 1 77 ? 16.039 5.514 -7.460 1.00 97.19 77 ASN A C 1
ATOM 602 O O . ASN A 1 77 ? 17.135 5.315 -7.985 1.00 97.19 77 ASN A O 1
ATOM 606 N N . LEU A 1 78 ? 14.893 5.206 -8.078 1.00 96.25 78 LEU A N 1
ATOM 607 C CA . LEU A 1 78 ? 14.850 4.664 -9.433 1.00 96.25 78 LEU A CA 1
ATOM 608 C C . LEU A 1 78 ? 14.973 5.780 -10.483 1.00 96.25 78 LEU A C 1
ATOM 610 O O . LEU A 1 78 ? 14.362 6.839 -10.323 1.00 96.25 78 LEU A O 1
ATOM 614 N N . PRO A 1 79 ? 15.700 5.540 -11.589 1.00 95.88 79 PRO A N 1
ATOM 615 C CA . PRO A 1 79 ? 15.681 6.434 -12.740 1.00 95.88 79 PRO A CA 1
ATOM 616 C C . PRO A 1 79 ? 14.264 6.591 -13.328 1.00 95.88 79 PRO A C 1
ATOM 618 O O . PRO A 1 79 ? 13.511 5.609 -13.347 1.00 95.88 79 PRO A O 1
ATOM 621 N N . PRO A 1 80 ? 13.886 7.778 -13.845 1.00 94.88 80 PRO A N 1
ATOM 622 C CA . PRO A 1 80 ? 12.545 8.026 -14.384 1.00 94.88 80 PRO A CA 1
ATOM 623 C C . PRO A 1 80 ? 12.107 7.029 -15.465 1.00 94.88 80 PRO A C 1
ATOM 625 O O . PRO A 1 80 ? 10.957 6.606 -15.487 1.00 94.88 80 PRO A O 1
ATOM 628 N N . GLU A 1 81 ? 13.021 6.582 -16.324 1.00 93.88 81 GLU A N 1
ATOM 629 C CA . GLU A 1 81 ? 12.746 5.627 -17.401 1.00 93.88 81 GLU A CA 1
ATOM 630 C C . GLU A 1 81 ? 12.276 4.248 -16.908 1.00 93.88 81 GLU A C 1
ATOM 632 O O . GLU A 1 81 ? 11.599 3.523 -17.638 1.00 93.88 81 GLU A O 1
ATOM 637 N N . VAL A 1 82 ? 12.590 3.882 -15.660 1.00 95.12 82 VAL A N 1
ATOM 638 C CA . VAL A 1 82 ? 12.143 2.616 -15.057 1.00 95.12 82 VAL A CA 1
ATOM 639 C C . VAL A 1 82 ? 10.636 2.634 -14.799 1.00 95.12 82 VAL A C 1
ATOM 641 O O . VAL A 1 82 ? 9.995 1.584 -14.824 1.00 95.12 82 VAL A O 1
ATOM 644 N N . PHE A 1 83 ? 10.036 3.810 -14.607 1.00 96.06 83 PHE A N 1
ATOM 645 C CA . PHE A 1 83 ? 8.597 3.937 -14.381 1.00 96.06 83 PHE A CA 1
ATOM 646 C C . PHE A 1 83 ? 7.760 3.574 -15.618 1.00 96.06 83 PHE A C 1
ATOM 648 O O . PHE A 1 83 ? 6.619 3.138 -15.465 1.00 96.06 83 PHE A O 1
ATOM 655 N N . GLU A 1 84 ? 8.358 3.624 -16.812 1.00 95.81 84 GLU A N 1
ATOM 656 C CA . GLU A 1 84 ? 7.765 3.180 -18.082 1.00 95.81 84 GLU A CA 1
ATOM 657 C C . GLU A 1 84 ? 7.873 1.658 -18.294 1.00 95.81 84 GLU A C 1
ATOM 659 O O . GLU A 1 84 ? 7.439 1.108 -19.311 1.00 95.81 84 GLU A O 1
ATOM 664 N N . TYR A 1 85 ? 8.487 0.921 -17.361 1.00 93.56 85 TYR A N 1
ATOM 665 C CA . TYR A 1 85 ? 8.624 -0.524 -17.503 1.00 93.56 85 TYR A CA 1
ATOM 666 C C . TYR A 1 85 ? 7.292 -1.231 -17.298 1.00 93.56 85 TYR A C 1
ATOM 668 O O . TYR A 1 85 ? 6.607 -1.030 -16.302 1.00 93.56 85 TYR A O 1
ATOM 676 N N . THR A 1 86 ? 6.962 -2.104 -18.246 1.00 94.31 86 THR A N 1
ATOM 677 C CA . THR A 1 86 ? 5.684 -2.810 -18.335 1.00 94.31 86 THR A CA 1
ATOM 678 C C . THR A 1 86 ? 5.774 -4.233 -17.785 1.00 94.31 86 THR A C 1
ATOM 680 O O . THR A 1 86 ? 6.672 -4.989 -18.177 1.00 94.31 86 THR A O 1
ATOM 683 N N . GLY A 1 87 ? 4.796 -4.632 -16.977 1.00 92.31 87 GLY A N 1
ATOM 684 C CA . GLY A 1 87 ? 4.493 -6.019 -16.619 1.00 92.31 87 GLY A CA 1
ATOM 685 C C . GLY A 1 87 ? 3.104 -6.437 -17.112 1.00 92.31 87 GLY A C 1
ATOM 686 O O . GLY A 1 87 ? 2.284 -5.592 -17.461 1.00 92.31 87 GLY A O 1
ATOM 687 N N . LEU A 1 88 ? 2.834 -7.743 -17.144 1.00 94.44 88 LEU A N 1
ATOM 688 C CA . LEU A 1 88 ? 1.526 -8.296 -17.508 1.00 94.44 88 LEU A CA 1
ATOM 689 C C . LEU A 1 88 ? 0.778 -8.751 -16.253 1.00 94.44 88 LEU A C 1
ATOM 691 O O . LEU A 1 88 ? 1.116 -9.783 -15.678 1.00 94.44 88 LEU A O 1
ATOM 695 N N . HIS A 1 89 ? -0.248 -8.012 -15.843 1.00 94.19 89 HIS A N 1
ATOM 696 C CA . HIS A 1 89 ? -1.155 -8.399 -14.767 1.00 94.19 89 HIS A CA 1
ATOM 697 C C . HIS A 1 89 ? -2.257 -9.315 -15.293 1.00 94.19 89 HIS A C 1
ATOM 699 O O . HIS A 1 89 ? -2.990 -8.934 -16.206 1.00 94.19 89 HIS A O 1
ATOM 705 N N . LEU A 1 90 ? -2.424 -10.499 -14.696 1.00 92.56 90 LEU A N 1
ATOM 706 C CA . LEU A 1 90 ? -3.321 -11.527 -15.250 1.00 92.56 90 LEU A CA 1
ATOM 707 C C . LEU A 1 90 ? -4.792 -11.083 -15.347 1.00 92.56 90 LEU A C 1
ATOM 709 O O . LEU A 1 90 ? -5.502 -11.532 -16.237 1.00 92.56 90 LEU A O 1
ATOM 713 N N . GLU A 1 91 ? -5.231 -10.166 -14.483 1.00 93.06 91 GLU A N 1
ATOM 714 C CA . GLU A 1 91 ? -6.599 -9.613 -14.519 1.00 93.06 91 GLU A CA 1
ATOM 715 C C . GLU A 1 91 ? -6.722 -8.243 -15.202 1.00 93.06 91 GLU A C 1
ATOM 717 O O . GLU A 1 91 ? -7.799 -7.881 -15.665 1.00 93.06 91 GLU A O 1
ATOM 722 N N . ARG A 1 92 ? -5.647 -7.446 -15.227 1.00 92.50 92 ARG A N 1
ATOM 723 C CA . ARG A 1 92 ? -5.694 -6.025 -15.632 1.00 92.50 92 ARG A CA 1
ATOM 724 C C . ARG A 1 92 ? -5.010 -5.770 -16.971 1.00 92.50 92 ARG A C 1
ATOM 726 O O . ARG A 1 92 ? -5.099 -4.665 -17.492 1.00 92.50 92 ARG A O 1
ATOM 733 N N . GLY A 1 93 ? -4.349 -6.782 -17.528 1.00 93.38 93 GLY A N 1
ATOM 734 C CA . GLY A 1 93 ? -3.543 -6.649 -18.730 1.00 93.38 93 GLY A CA 1
ATOM 735 C C . GLY A 1 93 ? -2.202 -5.978 -18.446 1.00 93.38 93 GLY A C 1
ATOM 736 O O . GLY A 1 93 ? -1.620 -6.131 -17.372 1.00 93.38 93 GLY A O 1
ATOM 737 N N . GLU A 1 94 ? -1.671 -5.283 -19.443 1.00 95.06 94 GLU A N 1
ATOM 738 C CA . GLU A 1 94 ? -0.384 -4.604 -19.325 1.00 95.06 94 GLU A CA 1
ATOM 739 C C . GLU A 1 94 ? -0.473 -3.397 -18.382 1.00 95.06 94 GLU A C 1
ATOM 741 O O . GLU A 1 94 ? -1.396 -2.592 -18.478 1.00 95.06 94 GLU A O 1
ATOM 746 N N . LEU A 1 95 ? 0.498 -3.268 -17.477 1.00 95.75 95 LEU A N 1
ATOM 747 C CA . LEU A 1 95 ? 0.632 -2.136 -16.562 1.00 95.75 95 LEU A CA 1
ATOM 748 C C . LEU A 1 95 ? 2.084 -1.670 -16.527 1.00 95.75 95 LEU A C 1
ATOM 750 O O . LEU A 1 95 ? 2.993 -2.502 -16.484 1.00 95.75 95 LEU A O 1
ATOM 754 N N . THR A 1 96 ? 2.305 -0.357 -16.490 1.00 96.38 96 THR A N 1
ATOM 755 C CA . THR A 1 96 ? 3.626 0.203 -16.184 1.00 96.38 96 THR A CA 1
ATOM 756 C C . THR A 1 96 ? 3.879 0.205 -14.675 1.00 96.38 96 THR A C 1
ATOM 758 O O . THR A 1 96 ? 2.944 0.110 -13.870 1.00 96.38 96 THR A O 1
ATOM 761 N N . LEU A 1 97 ? 5.143 0.343 -14.265 1.00 96.25 97 LEU A N 1
ATOM 762 C CA . LEU A 1 97 ? 5.481 0.568 -12.860 1.00 96.25 97 LEU A CA 1
ATOM 763 C C . LEU A 1 97 ? 4.804 1.842 -12.331 1.00 96.25 97 LEU A C 1
ATOM 765 O O . LEU A 1 97 ? 4.289 1.819 -11.215 1.00 96.25 97 LEU A O 1
ATOM 769 N N . LEU A 1 98 ? 4.734 2.914 -13.130 1.00 97.62 98 LEU A N 1
ATOM 770 C CA . LEU A 1 98 ? 4.007 4.130 -12.755 1.00 97.62 98 LEU A CA 1
ATOM 771 C C . LEU A 1 98 ? 2.539 3.839 -12.434 1.00 97.62 98 LEU A C 1
ATOM 773 O O . LEU A 1 98 ? 2.070 4.202 -11.356 1.00 97.62 98 LEU A O 1
ATOM 777 N N . SER A 1 99 ? 1.840 3.111 -13.311 1.00 97.50 99 SER A N 1
ATOM 778 C CA . SER A 1 99 ? 0.438 2.753 -13.083 1.00 97.50 99 SER A CA 1
ATOM 779 C C . SER A 1 99 ? 0.253 1.955 -11.792 1.00 97.50 99 SER A C 1
ATOM 781 O O . SER A 1 99 ? -0.702 2.189 -11.056 1.00 97.50 99 SER A O 1
ATOM 783 N N . LEU A 1 100 ? 1.168 1.034 -11.469 1.00 96.06 100 LEU A N 1
ATOM 784 C CA . LEU A 1 100 ? 1.116 0.298 -10.201 1.00 96.06 100 LEU A CA 1
ATOM 785 C C . LEU A 1 100 ? 1.271 1.231 -8.995 1.00 96.06 100 LEU A C 1
ATOM 787 O O . LEU A 1 100 ? 0.499 1.128 -8.040 1.00 96.06 100 LEU A O 1
ATOM 791 N N . VAL A 1 101 ? 2.232 2.157 -9.038 1.00 97.06 101 VAL A N 1
ATOM 792 C CA . VAL A 1 101 ? 2.453 3.135 -7.962 1.00 97.06 101 VAL A CA 1
ATOM 793 C C . VAL A 1 101 ? 1.219 4.013 -7.756 1.00 97.06 101 VAL A C 1
ATOM 795 O O . VAL A 1 101 ? 0.800 4.214 -6.616 1.00 97.06 101 VAL A O 1
ATOM 798 N N . GLU A 1 102 ? 0.593 4.482 -8.834 1.00 97.31 102 GLU A N 1
ATOM 799 C CA . GLU A 1 102 ? -0.640 5.271 -8.774 1.00 97.31 102 GLU A CA 1
ATOM 800 C C . GLU A 1 102 ? -1.815 4.467 -8.209 1.00 97.31 102 GLU A C 1
ATOM 802 O O . GLU A 1 102 ? -2.531 4.959 -7.335 1.00 97.31 102 GLU A O 1
ATOM 807 N N . ILE A 1 103 ? -2.000 3.219 -8.656 1.00 95.69 103 ILE A N 1
ATOM 808 C CA . ILE A 1 103 ? -3.056 2.327 -8.158 1.00 95.69 103 ILE A CA 1
ATOM 809 C C . ILE A 1 103 ? -2.925 2.160 -6.643 1.00 95.69 103 ILE A C 1
ATOM 811 O O . ILE A 1 103 ? -3.878 2.442 -5.915 1.00 95.69 103 ILE A O 1
ATOM 815 N N . PHE A 1 104 ? -1.753 1.751 -6.150 1.00 94.62 104 PHE A N 1
ATOM 816 C CA . PHE A 1 104 ? -1.554 1.502 -4.720 1.00 94.62 104 PHE A CA 1
ATOM 817 C C . PHE A 1 104 ? -1.512 2.791 -3.889 1.00 94.62 104 PHE A C 1
ATOM 819 O O . PHE A 1 104 ? -1.985 2.799 -2.751 1.00 94.62 104 PHE A O 1
ATOM 826 N N . GLY A 1 105 ? -1.012 3.897 -4.447 1.00 96.12 105 GLY A N 1
ATOM 827 C CA . GLY A 1 105 ? -1.055 5.211 -3.806 1.00 96.12 105 GLY A CA 1
ATOM 828 C C . GLY A 1 105 ? -2.489 5.693 -3.578 1.00 96.12 105 GLY A C 1
ATOM 829 O O . GLY A 1 105 ? -2.860 6.035 -2.454 1.00 96.12 105 GLY A O 1
ATOM 830 N N . ASN A 1 106 ? -3.322 5.636 -4.619 1.00 96.81 106 ASN A N 1
ATOM 831 C CA . ASN A 1 106 ? -4.732 6.022 -4.550 1.00 96.81 106 ASN A CA 1
ATOM 832 C C . ASN A 1 106 ? -5.564 5.058 -3.691 1.00 96.81 106 ASN A C 1
ATOM 834 O O . ASN A 1 106 ? -6.519 5.476 -3.031 1.00 96.81 106 ASN A O 1
ATOM 838 N N . HIS A 1 107 ? -5.192 3.778 -3.651 1.00 95.56 107 HIS A N 1
ATOM 839 C CA . HIS A 1 107 ? -5.871 2.762 -2.849 1.00 95.56 107 HIS A CA 1
ATOM 840 C C . HIS A 1 107 ? -5.887 3.104 -1.352 1.00 95.56 107 HIS A C 1
ATOM 842 O O . HIS A 1 107 ? -6.924 3.000 -0.696 1.00 95.56 107 HIS A O 1
ATOM 848 N N . VAL A 1 108 ? -4.764 3.599 -0.821 1.00 94.94 108 VAL A N 1
ATOM 849 C CA . VAL A 1 108 ? -4.662 4.031 0.583 1.00 94.94 108 VAL A CA 1
ATOM 850 C C . VAL A 1 108 ? -5.620 5.185 0.881 1.00 94.94 108 VAL A C 1
ATOM 852 O O . VAL A 1 108 ? -6.295 5.174 1.910 1.00 94.94 108 VAL A O 1
ATOM 855 N N . LEU A 1 109 ? -5.712 6.168 -0.019 1.00 96.25 109 LEU A N 1
ATOM 856 C CA . LEU A 1 109 ? -6.608 7.315 0.155 1.00 96.25 109 LEU A CA 1
ATOM 857 C C . LEU A 1 109 ? -8.073 6.870 0.193 1.00 96.25 109 LEU A C 1
ATOM 859 O O . LEU A 1 109 ? -8.822 7.276 1.083 1.00 96.25 109 LEU A O 1
ATOM 863 N N . LYS A 1 110 ? -8.454 5.955 -0.705 1.00 97.56 110 LYS A N 1
ATOM 864 C CA . LYS A 1 110 ? -9.795 5.361 -0.730 1.00 97.56 110 LYS A CA 1
ATOM 865 C C . LYS A 1 110 ? -10.139 4.670 0.594 1.00 97.56 110 LYS A C 1
ATOM 867 O O . LYS A 1 110 ? -11.234 4.873 1.117 1.00 97.56 110 LYS A O 1
ATOM 872 N N . HIS A 1 111 ? -9.219 3.893 1.166 1.00 95.81 111 HIS A N 1
ATOM 873 C CA . HIS A 1 111 ? -9.444 3.252 2.465 1.00 95.81 111 HIS A CA 1
ATOM 874 C C . HIS A 1 111 ? -9.504 4.250 3.623 1.00 95.81 111 HIS A C 1
ATOM 876 O O . HIS A 1 111 ? -10.350 4.113 4.507 1.00 95.81 111 HIS A O 1
ATOM 882 N N . ALA A 1 112 ? -8.675 5.295 3.608 1.00 96.06 112 ALA A N 1
ATOM 883 C CA . ALA A 1 112 ? -8.760 6.357 4.605 1.00 96.06 112 ALA A CA 1
ATOM 884 C C . ALA A 1 112 ? -10.150 7.019 4.599 1.00 96.06 112 ALA A C 1
ATOM 886 O O . ALA A 1 112 ? -10.710 7.303 5.661 1.00 96.06 112 ALA A O 1
ATOM 887 N N . ASP A 1 113 ? -10.741 7.222 3.422 1.00 98.19 113 ASP A N 1
ATOM 888 C CA . ASP A 1 113 ? -12.094 7.763 3.300 1.00 98.19 113 ASP A CA 1
ATOM 889 C C . ASP A 1 113 ? -13.174 6.779 3.769 1.00 98.19 113 ASP A C 1
ATOM 891 O O . ASP A 1 113 ? -14.105 7.191 4.468 1.00 98.19 113 ASP A O 1
ATOM 895 N N . GLN A 1 114 ? -13.020 5.480 3.496 1.00 97.31 114 GLN A N 1
ATOM 896 C CA . GLN A 1 114 ? -13.900 4.442 4.049 1.00 97.31 114 GLN A CA 1
ATOM 897 C C . GLN A 1 114 ? -13.881 4.429 5.585 1.00 97.31 114 GLN A C 1
ATOM 899 O O . GLN A 1 114 ? -14.943 4.415 6.208 1.00 97.31 114 GLN A O 1
ATOM 904 N N . ILE A 1 115 ? -12.703 4.526 6.212 1.00 95.75 115 ILE A N 1
ATOM 905 C CA . ILE A 1 115 ? -12.563 4.585 7.677 1.00 95.75 115 ILE A CA 1
ATOM 906 C C . ILE A 1 115 ? -13.257 5.831 8.243 1.00 95.75 115 ILE A C 1
ATOM 908 O O . ILE A 1 115 ? -14.003 5.749 9.224 1.00 95.75 115 ILE A O 1
ATOM 912 N N . LYS A 1 116 ? -13.062 7.002 7.619 1.00 97.62 116 LYS A N 1
ATOM 913 C CA . LYS A 1 116 ? -13.747 8.241 8.030 1.00 97.62 116 LYS A CA 1
ATOM 914 C C . LYS A 1 116 ? -15.268 8.091 7.937 1.00 97.62 116 LYS A C 1
ATOM 916 O O . LYS A 1 116 ? -15.977 8.518 8.854 1.00 97.62 116 LYS A O 1
ATOM 921 N N . ALA A 1 117 ? -15.765 7.488 6.858 1.00 97.88 117 ALA A N 1
ATOM 922 C CA . ALA A 1 117 ? -17.189 7.249 6.653 1.00 97.88 117 ALA A CA 1
ATOM 923 C C . ALA A 1 117 ? -17.762 6.289 7.708 1.00 97.88 117 ALA A C 1
ATOM 925 O O . ALA A 1 117 ? -18.766 6.620 8.343 1.00 97.88 117 ALA A O 1
ATOM 926 N N . ALA A 1 118 ? -17.086 5.167 7.973 1.00 96.38 118 ALA A N 1
ATOM 927 C CA . ALA A 1 118 ? -17.470 4.207 9.008 1.00 96.38 118 ALA A CA 1
ATOM 928 C C . ALA A 1 118 ? -17.530 4.865 10.396 1.00 96.38 118 ALA A C 1
ATOM 930 O O . ALA A 1 118 ? -18.528 4.751 11.110 1.00 96.38 118 ALA A O 1
ATOM 931 N N . ARG A 1 119 ? -16.515 5.665 10.748 1.00 96.25 119 ARG A N 1
ATOM 932 C CA . ARG A 1 119 ? -16.489 6.422 12.009 1.00 96.25 119 ARG A CA 1
ATOM 933 C C . ARG A 1 119 ? -17.656 7.407 12.120 1.00 96.25 119 ARG A C 1
ATOM 935 O O . ARG A 1 119 ? -18.226 7.563 13.202 1.00 96.25 119 ARG A O 1
ATOM 942 N N . LYS A 1 120 ? -18.010 8.097 11.031 1.00 97.19 120 LYS A N 1
ATOM 943 C CA . LYS A 1 120 ? -19.158 9.017 11.001 1.00 97.19 120 LYS A CA 1
ATOM 944 C C . LYS A 1 120 ? -20.473 8.264 11.221 1.00 97.19 120 LYS A C 1
ATOM 946 O O . LYS A 1 120 ? -21.277 8.703 12.042 1.00 97.19 120 LYS A O 1
ATOM 951 N N . ALA A 1 121 ? -20.666 7.138 10.535 1.00 96.69 121 ALA A N 1
ATOM 952 C CA . ALA A 1 121 ? -21.853 6.297 10.681 1.00 96.69 121 ALA A CA 1
ATOM 953 C C . ALA A 1 121 ? -21.997 5.760 12.114 1.00 96.69 121 ALA A C 1
ATOM 955 O O . ALA A 1 121 ? -23.064 5.885 12.712 1.00 96.69 121 ALA A O 1
ATOM 956 N N . PHE A 1 122 ? -20.905 5.271 12.709 1.00 95.25 122 PHE A N 1
ATOM 957 C CA . PHE A 1 122 ? -20.891 4.796 14.093 1.00 95.25 122 PHE A CA 1
ATOM 958 C C . PHE A 1 122 ? -21.334 5.877 15.089 1.00 95.25 122 PHE A C 1
ATOM 960 O O . PHE A 1 122 ? -22.199 5.637 15.930 1.00 95.25 122 PHE A O 1
ATOM 967 N N . LYS A 1 123 ? -20.799 7.100 14.965 1.00 94.69 123 LYS A N 1
ATOM 968 C CA . LYS A 1 123 ? -21.195 8.229 15.825 1.00 94.69 123 LYS A CA 1
ATOM 969 C C . LYS A 1 123 ? -22.676 8.582 15.690 1.00 94.69 123 LYS A C 1
ATOM 971 O O . LYS A 1 123 ? -23.317 8.877 16.694 1.00 94.69 123 LYS A O 1
ATOM 976 N N . ALA A 1 124 ? -23.216 8.556 14.470 1.00 94.00 124 ALA A N 1
ATOM 977 C CA . ALA A 1 124 ? -24.631 8.828 14.237 1.00 94.00 124 ALA A CA 1
ATOM 978 C C . ALA A 1 124 ? -25.523 7.777 14.919 1.00 94.00 124 ALA A C 1
ATOM 980 O O . ALA A 1 124 ? -26.477 8.136 15.604 1.00 94.00 124 ALA A O 1
ATOM 981 N N . LEU A 1 125 ? -25.167 6.493 14.805 1.00 92.62 125 LEU A N 1
ATOM 982 C CA . LEU A 1 125 ? -25.877 5.397 15.469 1.00 92.62 125 LEU A CA 1
ATOM 983 C C . LEU A 1 125 ? -25.801 5.492 16.998 1.00 92.62 125 LEU A C 1
ATOM 985 O O . LEU A 1 125 ? -26.811 5.310 17.674 1.00 92.62 125 LEU A O 1
ATOM 989 N N . ALA A 1 126 ? -24.630 5.811 17.553 1.00 86.69 126 ALA A N 1
ATOM 990 C CA . ALA A 1 126 ? -24.465 5.992 18.994 1.00 86.69 126 ALA A CA 1
ATOM 991 C C . ALA A 1 126 ? -25.305 7.167 19.527 1.00 86.69 126 ALA A C 1
ATOM 993 O O . ALA A 1 126 ? -25.947 7.045 20.567 1.00 86.69 126 ALA A O 1
ATOM 994 N N . GLY A 1 127 ? -25.363 8.280 18.787 1.00 79.50 127 GLY A N 1
ATOM 995 C CA . GLY A 1 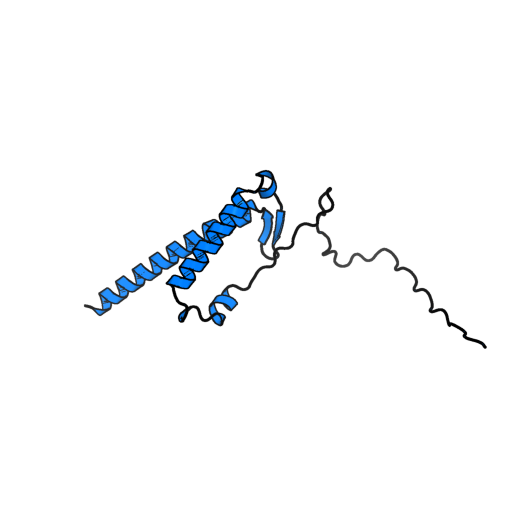127 ? -26.195 9.434 19.136 1.00 79.50 127 GLY A CA 1
ATOM 996 C C . GLY A 1 127 ? -27.703 9.169 19.052 1.00 79.50 127 GLY A C 1
ATOM 997 O O . GLY A 1 127 ? -28.464 9.795 19.782 1.00 79.50 127 GLY A O 1
ATOM 998 N N . LEU A 1 128 ? -28.137 8.233 18.200 1.00 71.00 128 LEU A N 1
ATOM 999 C CA . LEU A 1 128 ? -29.535 7.793 18.119 1.00 71.00 128 LEU A CA 1
ATOM 1000 C C . LEU A 1 128 ? -29.940 6.897 19.296 1.00 71.00 128 LEU A C 1
ATOM 1002 O O . LEU A 1 128 ? -31.082 6.967 19.721 1.00 71.00 128 LEU A O 1
ATOM 1006 N N . LYS A 1 129 ? -29.023 6.084 19.837 1.00 62.84 129 LYS A N 1
ATOM 1007 C CA . LYS A 1 129 ? -29.284 5.228 21.013 1.00 62.84 129 LYS A CA 1
ATOM 1008 C C . LYS A 1 129 ? -29.301 5.987 22.345 1.00 62.84 129 LYS A C 1
ATOM 1010 O O . LYS A 1 129 ? -29.757 5.441 23.341 1.00 62.84 129 LYS A O 1
ATOM 1015 N N . ALA A 1 130 ? -28.750 7.199 22.376 1.00 62.97 130 ALA A N 1
ATOM 1016 C CA . ALA A 1 130 ? -28.678 8.043 23.569 1.00 62.97 130 ALA A CA 1
ATOM 1017 C C . ALA A 1 130 ? -29.881 9.001 23.725 1.00 62.97 130 ALA A C 1
ATOM 1019 O O . ALA A 1 130 ? -29.904 9.784 24.673 1.00 62.97 130 ALA A O 1
ATOM 1020 N N . LYS A 1 131 ? -30.838 8.968 22.790 1.00 50.88 131 LYS A N 1
ATOM 1021 C CA . LYS A 1 131 ? -32.123 9.678 22.848 1.00 50.88 131 LYS A CA 1
ATOM 1022 C C . LYS A 1 131 ? -33.245 8.694 23.135 1.00 50.88 131 LYS A C 1
ATOM 1024 O O . LYS A 1 131 ? -34.201 9.127 23.809 1.00 50.88 131 LYS A O 1
#

Foldseek 3Di:
DDDDDDDDDDDDDDDDDDPPDPPVPFDQPPVRDTAAEDEDDDVVVCVVPVPVVPDDPVVVVVVVVVVVVVVVVVVVPDDPVQQQRWHQYPPPGIDGVVRVCVVVVVVVVVVVVVVVVVVVVVVVVVVVVVD

pLDDT: mean 80.29, std 23.04, range [32.19, 98.31]

Sequence (131 aa):
MKSSAAALPRSKPPSPESPEKNWTSTPRRENGTSRPTLTPFNQDSWADNLDYEDADIAEAFTTFHVLRNDTAKLLSNLPPEVFEYTGLHLERGELTLLSLVEIFGNHVLKHADQIKAARKAFKALAGLKAK